Protein AF-A0A850Y012-F1 (afdb_monomer_lite)

Structure (mmCIF, N/CA/C/O backbone):
data_AF-A0A850Y012-F1
#
_entry.id   AF-A0A850Y012-F1
#
loop_
_atom_site.group_PDB
_atom_site.id
_atom_site.type_symbol
_atom_site.label_atom_id
_atom_site.label_alt_id
_atom_site.label_comp_id
_atom_site.label_asym_id
_atom_site.label_entity_id
_atom_site.label_seq_id
_atom_site.pdbx_PDB_ins_code
_atom_site.Cartn_x
_atom_site.Cartn_y
_atom_site.Cartn_z
_atom_site.occupancy
_atom_site.B_iso_or_equiv
_atom_site.auth_seq_id
_atom_site.auth_comp_id
_atom_site.auth_asym_id
_atom_site.auth_atom_id
_atom_site.pdbx_PDB_model_num
ATOM 1 N N . SER A 1 1 ? -10.240 10.586 17.309 1.00 39.31 1 SER A N 1
ATOM 2 C CA . SER A 1 1 ? -9.823 9.737 16.176 1.00 39.31 1 SER A CA 1
ATOM 3 C C . SER A 1 1 ? -9.635 8.333 16.713 1.00 39.31 1 SER A C 1
ATOM 5 O O . SER A 1 1 ? -8.788 8.156 17.575 1.00 39.31 1 SER A O 1
ATOM 7 N N . LEU A 1 2 ? -10.478 7.369 16.339 1.00 24.95 2 LEU A N 1
ATOM 8 C CA . LEU A 1 2 ? -10.319 5.978 16.777 1.00 24.95 2 LEU A CA 1
ATOM 9 C C . LEU A 1 2 ? -9.187 5.347 15.963 1.00 24.95 2 LEU A C 1
ATOM 11 O O . LEU A 1 2 ? -9.367 5.037 14.788 1.00 24.95 2 LEU A O 1
ATOM 15 N N . THR A 1 3 ? -8.017 5.191 16.575 1.00 37.41 3 THR A N 1
ATOM 16 C CA . THR A 1 3 ? -6.927 4.392 16.014 1.00 37.41 3 THR A CA 1
ATOM 17 C C . THR A 1 3 ? -7.358 2.931 16.097 1.00 37.41 3 THR A C 1
ATOM 19 O O . THR A 1 3 ? -7.242 2.303 17.147 1.00 37.41 3 THR A O 1
ATOM 22 N N . LEU A 1 4 ? -7.937 2.397 15.018 1.00 43.34 4 LEU A N 1
ATOM 23 C CA . LEU A 1 4 ? -8.111 0.952 14.869 1.00 43.34 4 LEU A CA 1
ATOM 24 C C . LEU A 1 4 ? -6.747 0.297 15.127 1.00 43.34 4 LEU A C 1
ATOM 26 O O . LEU A 1 4 ? -5.753 0.702 14.525 1.00 43.34 4 LEU A O 1
ATOM 30 N N . SER A 1 5 ? -6.684 -0.702 16.012 1.00 48.25 5 SER A N 1
ATOM 31 C CA . SER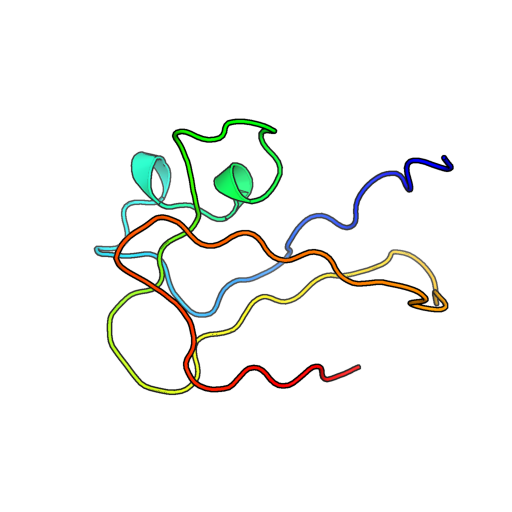 A 1 5 ? -5.508 -1.572 16.097 1.00 48.25 5 SER A CA 1
ATOM 32 C C . SER A 1 5 ? -5.271 -2.142 14.692 1.00 48.25 5 SER A C 1
ATOM 34 O O . SER A 1 5 ? -6.169 -2.817 14.174 1.00 48.25 5 SER A O 1
ATOM 36 N N . PRO A 1 6 ? -4.157 -1.820 14.018 1.00 52.12 6 PRO A N 1
ATOM 37 C CA . PRO A 1 6 ? -4.151 -1.850 12.568 1.00 52.12 6 PRO A CA 1
ATOM 38 C C . PRO A 1 6 ? -4.122 -3.295 12.081 1.00 52.12 6 PRO A C 1
ATOM 40 O O . PRO A 1 6 ? -3.310 -4.106 12.535 1.00 52.12 6 PRO A O 1
ATOM 43 N N . SER A 1 7 ? -5.004 -3.607 11.132 1.00 58.06 7 SER A N 1
ATOM 44 C CA . SER A 1 7 ? -4.833 -4.728 10.212 1.00 58.06 7 SER A CA 1
ATOM 45 C C . SER A 1 7 ? -3.377 -4.764 9.761 1.00 58.06 7 SER A C 1
ATOM 47 O O . SER A 1 7 ? -2.898 -3.822 9.126 1.00 58.06 7 SER A O 1
ATOM 49 N N . ARG A 1 8 ? -2.640 -5.818 10.112 1.00 62.41 8 ARG A N 1
ATOM 50 C CA . ARG A 1 8 ? -1.276 -5.972 9.606 1.00 62.41 8 ARG A CA 1
ATOM 51 C C . ARG A 1 8 ? -1.367 -6.400 8.142 1.00 62.41 8 ARG A C 1
ATOM 53 O O . ARG A 1 8 ? -2.145 -7.308 7.846 1.00 62.41 8 ARG A O 1
ATOM 60 N N . PRO A 1 9 ? -0.569 -5.819 7.231 1.00 64.44 9 PRO A N 1
ATOM 61 C CA . PRO A 1 9 ? -0.526 -6.267 5.849 1.00 64.44 9 PRO A CA 1
ATOM 62 C C . PRO A 1 9 ? -0.055 -7.719 5.851 1.00 64.44 9 PRO A C 1
ATOM 64 O O . PRO A 1 9 ? 1.099 -8.031 6.179 1.00 64.44 9 PRO A O 1
ATOM 67 N N . ARG A 1 10 ? -0.967 -8.644 5.538 1.00 76.12 10 ARG A N 1
ATOM 68 C CA . ARG A 1 10 ? -0.656 -10.075 5.580 1.00 76.12 10 ARG A CA 1
ATOM 69 C C . ARG A 1 10 ? 0.224 -10.435 4.409 1.00 76.12 10 ARG A C 1
ATOM 71 O O . ARG A 1 10 ? 1.203 -11.160 4.593 1.00 76.12 10 ARG A O 1
ATOM 78 N N . ARG A 1 11 ? -0.051 -9.891 3.226 1.00 91.75 11 ARG A N 1
ATOM 79 C CA . ARG A 1 11 ? 0.676 -10.221 2.001 1.00 91.75 11 ARG A CA 1
ATOM 80 C C . ARG A 1 11 ? 0.823 -9.004 1.100 1.00 91.75 11 ARG A C 1
ATOM 82 O O . ARG A 1 11 ? -0.014 -8.111 1.095 1.00 91.75 11 ARG A O 1
ATOM 89 N N . VAL A 1 12 ? 1.919 -9.016 0.363 1.00 95.44 12 VAL A N 1
ATOM 90 C CA . VAL A 1 12 ? 2.186 -8.128 -0.762 1.00 95.44 12 VAL A CA 1
ATOM 91 C C . VAL A 1 12 ? 2.531 -9.007 -1.953 1.00 95.44 12 VAL A C 1
ATOM 93 O O . VAL A 1 12 ? 3.041 -10.116 -1.757 1.00 95.44 12 VAL A O 1
ATOM 96 N N . SER A 1 13 ? 2.244 -8.538 -3.160 1.00 96.44 13 SER A N 1
ATOM 97 C CA . SER A 1 13 ? 2.545 -9.258 -4.402 1.00 96.44 13 SER A CA 1
ATOM 98 C C . SER A 1 13 ? 4.038 -9.544 -4.574 1.00 96.44 13 SER A C 1
ATOM 100 O O . SER A 1 13 ? 4.415 -10.647 -4.966 1.00 96.44 13 SER A O 1
ATOM 102 N N . SER A 1 14 ? 4.885 -8.559 -4.270 1.00 97.00 14 SER A N 1
ATOM 103 C CA . SER A 1 14 ? 6.342 -8.616 -4.415 1.00 97.00 14 SER A CA 1
ATOM 104 C C . SER A 1 14 ? 7.032 -7.611 -3.484 1.00 97.00 14 SER A C 1
ATOM 106 O O . SER A 1 14 ? 6.377 -6.800 -2.825 1.00 97.00 14 SER A O 1
ATOM 108 N N . VAL A 1 15 ? 8.360 -7.679 -3.405 1.00 97.06 15 VAL A N 1
ATOM 109 C CA . VAL A 1 15 ? 9.207 -6.690 -2.728 1.00 97.06 15 VAL A CA 1
ATOM 110 C C . VAL A 1 15 ? 10.379 -6.408 -3.651 1.00 97.06 15 VAL A C 1
ATOM 112 O O . VAL A 1 15 ? 11.035 -7.365 -4.060 1.00 97.06 15 VAL A O 1
ATOM 115 N N . LEU A 1 16 ? 10.641 -5.132 -3.937 1.00 96.62 16 LEU A N 1
ATOM 116 C CA . LEU A 1 16 ? 11.692 -4.698 -4.854 1.00 96.62 16 LEU A CA 1
ATOM 117 C C . LEU A 1 16 ? 13.022 -5.409 -4.558 1.00 96.62 16 LEU A C 1
ATOM 119 O O . LEU A 1 16 ? 13.509 -5.379 -3.425 1.00 96.62 16 LEU A O 1
ATOM 123 N N . ASN A 1 17 ? 13.600 -6.069 -5.564 1.00 97.56 17 ASN A N 1
ATOM 124 C CA . ASN A 1 17 ? 14.858 -6.825 -5.467 1.00 97.56 17 ASN A CA 1
ATOM 125 C C . ASN A 1 17 ? 14.870 -7.919 -4.382 1.00 97.56 17 ASN A C 1
ATOM 127 O O . ASN A 1 17 ? 15.934 -8.389 -3.977 1.00 97.56 17 ASN A O 1
ATOM 131 N N . ARG A 1 18 ? 13.696 -8.332 -3.890 1.00 97.12 18 ARG A N 1
ATOM 132 C CA . ARG A 1 18 ? 13.526 -9.203 -2.715 1.00 97.12 18 ARG A CA 1
ATOM 133 C C . ARG A 1 18 ? 14.152 -8.634 -1.431 1.00 97.12 18 ARG A C 1
ATOM 135 O O . ARG A 1 18 ? 14.313 -9.375 -0.458 1.00 97.12 18 ARG A O 1
ATOM 142 N N . ASP A 1 19 ? 14.460 -7.336 -1.384 1.00 98.12 19 ASP A N 1
ATOM 143 C CA . ASP A 1 19 ? 15.043 -6.694 -0.206 1.00 98.12 19 ASP A CA 1
ATOM 144 C C . ASP A 1 19 ? 13.958 -6.341 0.819 1.00 98.12 19 ASP A C 1
ATOM 146 O O . ASP A 1 19 ? 13.437 -5.228 0.910 1.00 98.12 19 ASP A O 1
ATOM 150 N N . VAL A 1 20 ? 13.618 -7.332 1.639 1.00 96.50 20 VAL A N 1
ATOM 151 C CA . VAL A 1 20 ? 12.638 -7.188 2.724 1.00 96.50 20 VAL A CA 1
ATOM 152 C C . VAL A 1 20 ? 13.124 -6.235 3.821 1.00 96.50 20 VAL A C 1
ATOM 154 O O . VAL A 1 20 ? 12.302 -5.698 4.569 1.00 96.50 20 VAL A O 1
ATOM 157 N N . LYS A 1 21 ? 14.440 -6.019 3.953 1.00 96.25 21 LYS A N 1
ATOM 158 C CA . LYS A 1 21 ? 14.976 -5.147 5.002 1.00 96.25 21 LYS A CA 1
ATOM 159 C C . LYS A 1 21 ? 14.702 -3.685 4.692 1.00 96.25 21 LYS A C 1
ATOM 161 O O . LYS A 1 21 ? 14.337 -2.984 5.636 1.00 96.25 21 LYS A O 1
ATOM 166 N N . GLN A 1 22 ? 14.867 -3.293 3.428 1.00 96.12 22 GLN A N 1
ATOM 167 C CA . GLN A 1 22 ? 14.745 -1.914 2.959 1.00 96.12 22 GLN A CA 1
ATOM 168 C C . GLN A 1 22 ? 13.361 -1.583 2.382 1.00 96.12 22 GLN A C 1
ATOM 170 O O . GLN A 1 22 ? 12.886 -0.466 2.550 1.00 96.12 22 GLN A O 1
ATOM 175 N N . PHE A 1 23 ? 12.695 -2.541 1.726 1.00 96.31 23 PHE A N 1
ATOM 176 C CA . PHE A 1 23 ? 11.449 -2.295 0.981 1.00 96.31 23 PHE A CA 1
ATOM 177 C C . PHE A 1 23 ? 10.274 -3.156 1.450 1.00 96.31 23 PHE A C 1
ATOM 179 O O . PHE A 1 23 ? 9.242 -3.235 0.785 1.00 96.31 23 PHE A O 1
ATOM 186 N N . GLY A 1 24 ? 10.413 -3.853 2.578 1.00 95.44 24 GLY A N 1
ATOM 187 C CA . GLY A 1 24 ? 9.391 -4.766 3.077 1.00 95.44 24 GLY A CA 1
ATOM 188 C C . GLY A 1 24 ? 8.111 -4.066 3.548 1.00 95.44 24 GLY A C 1
ATOM 189 O O . GLY A 1 24 ? 8.132 -2.958 4.073 1.00 95.44 24 GLY A O 1
ATOM 190 N N . LYS A 1 25 ? 6.985 -4.786 3.482 1.00 93.50 25 LYS A N 1
ATOM 191 C CA . LYS A 1 25 ? 5.640 -4.331 3.903 1.00 93.50 25 LYS A CA 1
ATOM 192 C C . LYS A 1 25 ? 5.525 -3.771 5.330 1.00 93.50 25 LYS A C 1
ATOM 194 O O . LYS A 1 25 ? 4.545 -3.102 5.637 1.00 93.50 25 LYS A O 1
ATOM 199 N N . LYS A 1 26 ? 6.501 -4.040 6.211 1.00 91.56 26 LYS A N 1
ATOM 200 C CA . LYS A 1 26 ? 6.572 -3.423 7.551 1.00 91.56 26 LYS A CA 1
ATOM 201 C C . LYS A 1 26 ? 6.607 -1.891 7.461 1.00 91.56 26 LYS A C 1
ATOM 203 O O . LYS A 1 26 ? 6.030 -1.233 8.315 1.00 91.56 26 LYS A O 1
ATOM 208 N N . HIS A 1 27 ? 7.200 -1.362 6.391 1.00 92.38 27 HIS A N 1
ATOM 209 C CA . HIS A 1 27 ? 7.367 0.066 6.151 1.00 92.38 27 HIS A CA 1
ATOM 210 C C . HIS A 1 27 ? 6.080 0.788 5.732 1.00 92.38 27 HIS A C 1
ATOM 212 O O . HIS A 1 27 ? 6.079 1.993 5.572 1.00 92.38 27 HIS A O 1
ATOM 218 N N . MET A 1 28 ? 4.961 0.078 5.555 1.00 90.69 28 MET A N 1
ATOM 219 C CA . MET A 1 28 ? 3.655 0.724 5.366 1.00 90.69 28 MET A CA 1
ATOM 220 C C . MET A 1 28 ? 3.042 1.218 6.689 1.00 90.69 28 MET A C 1
ATOM 222 O O . MET A 1 28 ? 2.086 1.985 6.669 1.00 90.69 28 MET A O 1
ATOM 226 N N . PHE A 1 29 ? 3.530 0.720 7.833 1.00 87.06 29 PHE A N 1
ATOM 227 C CA . PHE A 1 29 ? 2.918 0.923 9.154 1.00 87.06 29 PHE A CA 1
ATOM 228 C C . PHE A 1 29 ? 3.946 1.275 10.239 1.00 87.06 29 PHE A C 1
ATOM 230 O O . PHE A 1 29 ? 3.629 1.201 11.425 1.00 87.06 29 PHE A O 1
ATOM 237 N N . ASP A 1 30 ? 5.177 1.626 9.865 1.00 87.88 30 ASP A N 1
ATOM 238 C CA . ASP A 1 30 ? 6.240 2.001 10.806 1.00 87.88 30 ASP A CA 1
ATOM 239 C C . ASP A 1 30 ? 6.241 3.499 11.153 1.00 87.88 30 ASP A C 1
ATOM 241 O O . ASP A 1 30 ? 7.098 3.946 11.911 1.00 87.88 30 ASP A O 1
ATOM 245 N N . THR A 1 31 ? 5.254 4.258 10.658 1.00 85.75 31 THR A N 1
ATOM 246 C CA . THR A 1 31 ? 5.045 5.701 10.908 1.00 85.75 31 THR A CA 1
ATOM 247 C C . THR A 1 31 ? 6.182 6.612 10.442 1.00 85.75 31 THR A C 1
ATOM 249 O O . THR A 1 31 ? 6.204 7.789 10.787 1.00 85.75 31 THR A O 1
ATOM 252 N N . SER A 1 32 ? 7.111 6.084 9.650 1.00 89.44 32 SER A N 1
ATOM 253 C CA . SER A 1 32 ? 8.249 6.825 9.125 1.00 89.44 32 SER A CA 1
ATOM 254 C C . SER A 1 32 ? 7.938 7.339 7.720 1.00 89.44 32 SER A C 1
ATOM 256 O O . SER A 1 32 ? 7.510 6.586 6.851 1.00 89.44 32 SER A O 1
ATOM 258 N N . GLU A 1 33 ? 8.170 8.630 7.483 1.00 88.44 33 GLU A N 1
ATOM 259 C CA . GLU A 1 33 ? 8.040 9.240 6.149 1.00 88.44 33 GLU A CA 1
ATOM 260 C C . GLU A 1 33 ? 9.229 8.898 5.232 1.00 88.44 33 GLU A C 1
ATOM 262 O O . GLU A 1 33 ? 9.175 9.118 4.022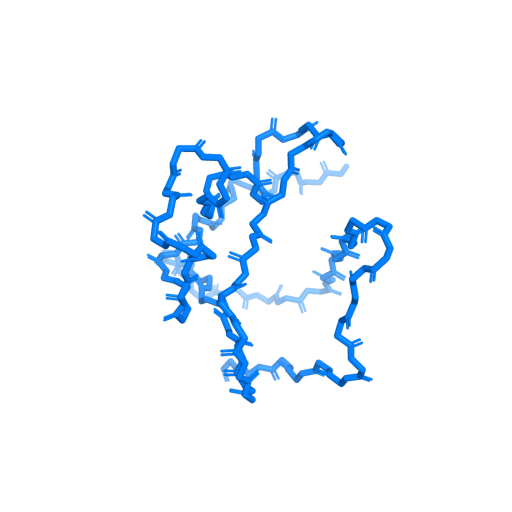 1.00 88.44 33 GLU A O 1
ATOM 267 N N . GLU A 1 34 ? 10.303 8.340 5.798 1.00 90.06 34 GLU A N 1
ATOM 268 C CA . GLU A 1 34 ? 11.536 7.992 5.083 1.00 90.06 34 GLU A CA 1
ATOM 269 C C . GLU A 1 34 ? 11.523 6.567 4.517 1.00 90.06 34 GLU A C 1
ATOM 271 O O . GLU A 1 34 ? 12.376 6.199 3.707 1.00 90.06 34 GLU A O 1
ATOM 276 N N . THR A 1 35 ? 10.569 5.743 4.945 1.00 91.81 35 THR A N 1
ATOM 277 C CA . THR A 1 35 ? 10.483 4.330 4.582 1.00 91.81 35 THR A CA 1
ATOM 278 C C . THR A 1 35 ? 9.146 4.031 3.919 1.00 91.81 35 THR A C 1
ATOM 280 O O . THR A 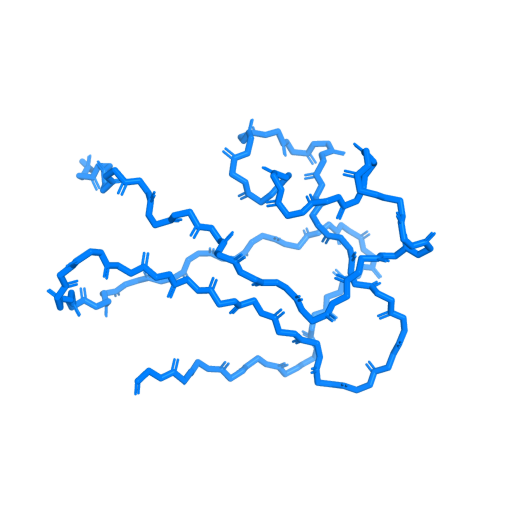1 35 ? 8.114 4.607 4.244 1.00 91.81 35 THR A O 1
ATOM 283 N N . CYS A 1 36 ? 9.147 3.112 2.952 1.00 92.75 36 CYS A N 1
ATOM 284 C CA . CYS A 1 36 ? 7.916 2.616 2.348 1.00 92.75 36 CYS A CA 1
ATOM 285 C C . CYS A 1 36 ? 8.083 1.177 1.844 1.00 92.75 36 CYS A C 1
ATOM 287 O O . CYS A 1 36 ? 9.193 0.645 1.735 1.00 92.75 36 CYS A O 1
ATOM 289 N N . TRP A 1 37 ? 6.964 0.525 1.531 1.00 94.62 37 TRP A N 1
ATOM 290 C CA . TRP A 1 37 ? 7.011 -0.689 0.722 1.00 94.62 37 TRP A CA 1
ATOM 291 C C . TRP A 1 37 ? 7.182 -0.331 -0.751 1.00 94.62 37 TRP A C 1
ATOM 293 O O . TRP A 1 37 ? 6.428 0.484 -1.275 1.00 94.62 37 TRP A O 1
ATOM 303 N N . ASN A 1 38 ? 8.106 -1.018 -1.422 1.00 95.62 38 ASN A N 1
ATOM 304 C CA . ASN A 1 38 ? 8.225 -0.983 -2.875 1.00 95.62 38 ASN A CA 1
ATOM 305 C C . ASN A 1 38 ? 7.989 -2.381 -3.442 1.00 95.62 38 ASN A C 1
ATOM 307 O O . ASN A 1 38 ? 8.585 -3.359 -2.982 1.00 95.62 38 ASN A O 1
ATOM 311 N N . SER A 1 39 ? 7.144 -2.471 -4.463 1.00 95.44 39 SER A N 1
ATOM 312 C CA . SER A 1 39 ? 7.007 -3.674 -5.278 1.00 95.44 39 SER A CA 1
ATOM 313 C C . SER A 1 39 ? 8.151 -3.787 -6.288 1.00 95.44 39 SER A C 1
ATOM 315 O O . SER A 1 39 ? 8.782 -2.792 -6.644 1.00 95.44 39 SER A O 1
ATOM 317 N N . ASP A 1 40 ? 8.364 -4.984 -6.828 1.00 95.56 40 ASP A N 1
ATOM 318 C CA . ASP A 1 40 ? 9.087 -5.134 -8.091 1.00 95.56 40 ASP A CA 1
ATOM 319 C C . ASP A 1 40 ? 8.304 -4.496 -9.255 1.00 95.56 40 ASP A C 1
ATOM 321 O O . ASP A 1 40 ? 7.127 -4.126 -9.139 1.00 95.56 40 ASP A O 1
ATOM 325 N N . GLN A 1 41 ? 8.971 -4.377 -10.403 1.00 91.31 41 GLN A N 1
ATOM 326 C CA . GLN A 1 41 ? 8.333 -3.960 -11.647 1.00 91.31 41 GLN A CA 1
ATOM 327 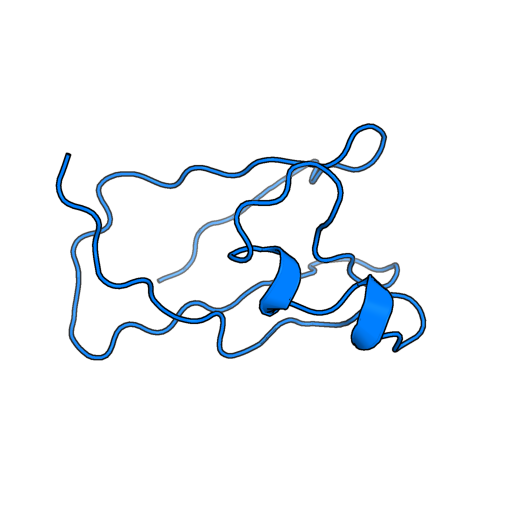C C . GLN A 1 41 ? 7.297 -4.992 -12.115 1.00 91.31 41 GLN A C 1
ATOM 329 O O . GLN A 1 41 ? 7.440 -6.196 -11.902 1.00 91.31 41 GLN A O 1
ATOM 334 N N . GLY A 1 42 ? 6.267 -4.515 -12.808 1.00 88.56 42 GLY A N 1
ATOM 335 C CA . GLY A 1 42 ? 5.217 -5.348 -13.386 1.00 88.56 42 GLY A CA 1
ATOM 336 C C . GLY A 1 42 ? 3.835 -4.735 -13.200 1.00 88.56 42 GLY A C 1
ATOM 337 O O . GLY A 1 42 ? 3.656 -3.752 -12.482 1.00 88.56 42 GLY A O 1
ATOM 338 N N . THR A 1 43 ? 2.840 -5.317 -13.858 1.00 85.62 43 THR A N 1
ATOM 339 C CA . THR A 1 43 ? 1.444 -4.884 -13.744 1.00 85.62 43 THR A CA 1
ATOM 340 C C . THR A 1 43 ? 0.787 -5.466 -12.493 1.00 85.62 43 THR A C 1
ATOM 342 O O . THR A 1 43 ? 1.134 -6.564 -12.065 1.00 85.62 43 THR A O 1
ATOM 345 N N . S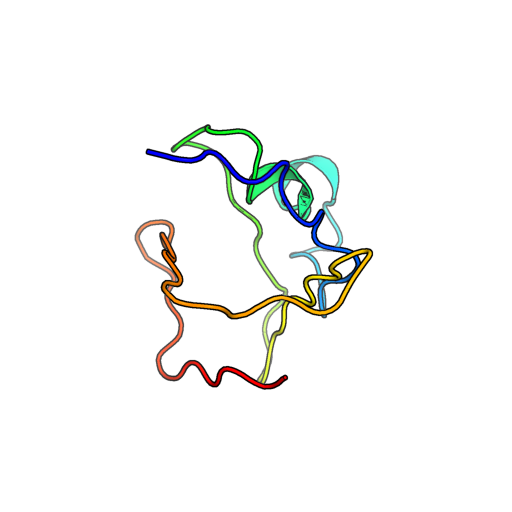ER A 1 44 ? -0.199 -4.752 -11.944 1.00 88.94 44 SER A N 1
ATOM 346 C CA . SER A 1 44 ? -1.098 -5.259 -10.893 1.00 88.94 44 SER A CA 1
ATOM 347 C C . SER A 1 44 ? -0.398 -5.698 -9.600 1.00 88.94 44 SER A C 1
ATOM 349 O O . SER A 1 44 ? -0.594 -6.810 -9.110 1.00 88.94 44 SER A O 1
ATOM 351 N N . GLN A 1 45 ? 0.422 -4.815 -9.031 1.00 94.25 45 GLN A N 1
ATOM 352 C CA . GLN A 1 45 ? 0.988 -5.015 -7.695 1.00 94.25 45 GLN A CA 1
ATOM 353 C C . GLN A 1 45 ? -0.076 -4.728 -6.630 1.00 94.25 45 GLN A C 1
ATOM 355 O O . GLN A 1 45 ? -0.873 -3.802 -6.781 1.00 94.25 45 GLN A O 1
ATOM 360 N N . TRP A 1 46 ? -0.105 -5.530 -5.568 1.00 93.88 46 TRP A N 1
ATOM 361 C CA . TRP A 1 46 ? -1.201 -5.519 -4.602 1.00 93.88 46 TRP A CA 1
ATOM 362 C C . TRP A 1 46 ? -0.719 -5.699 -3.164 1.00 93.88 46 TRP A C 1
ATOM 364 O O . TRP A 1 46 ? 0.338 -6.277 -2.891 1.00 93.88 46 TRP A O 1
ATOM 374 N N . VAL A 1 47 ? -1.549 -5.220 -2.240 1.00 93.19 47 VAL A N 1
ATOM 375 C CA . VAL A 1 47 ? -1.402 -5.365 -0.790 1.00 93.19 47 VAL A CA 1
ATOM 376 C C . VAL A 1 47 ? -2.705 -5.939 -0.252 1.00 93.19 47 VAL A C 1
ATOM 378 O O . VAL A 1 47 ? -3.775 -5.430 -0.572 1.00 93.19 47 VAL A O 1
ATOM 381 N N . THR A 1 48 ? -2.627 -6.978 0.577 1.00 91.81 48 THR A N 1
ATOM 382 C CA . THR A 1 48 ? -3.799 -7.533 1.267 1.00 91.81 48 THR A CA 1
ATOM 383 C C . THR A 1 48 ? -3.756 -7.165 2.741 1.00 91.81 48 THR A C 1
ATOM 385 O O . THR A 1 48 ? -2.784 -7.470 3.448 1.00 91.81 48 THR A O 1
ATOM 388 N N . LEU A 1 49 ? -4.835 -6.535 3.199 1.00 87.94 49 LEU A N 1
ATOM 389 C CA . LEU A 1 49 ? -5.112 -6.280 4.604 1.00 87.94 49 LEU A CA 1
ATOM 390 C C . LEU A 1 49 ? -6.111 -7.319 5.093 1.00 87.94 49 LEU A C 1
ATOM 392 O O . LEU A 1 49 ? -7.129 -7.549 4.450 1.00 87.94 49 LEU A O 1
ATOM 396 N N . ASP A 1 50 ? -5.823 -7.917 6.240 1.00 84.44 50 ASP A N 1
ATOM 397 C CA . ASP A 1 50 ? -6.748 -8.832 6.884 1.00 84.44 50 ASP A CA 1
ATOM 398 C C . ASP A 1 50 ? -7.212 -8.257 8.207 1.00 84.44 50 ASP A C 1
ATOM 400 O O . ASP A 1 50 ? -6.414 -7.807 9.039 1.00 84.44 50 ASP A O 1
ATOM 404 N N . PHE A 1 51 ? -8.523 -8.314 8.389 1.00 84.12 51 PHE A N 1
ATOM 405 C CA . PHE A 1 51 ? -9.184 -7.923 9.614 1.00 84.12 51 PHE A CA 1
ATOM 406 C C . PHE A 1 51 ? -9.617 -9.194 10.345 1.00 84.12 51 PHE A C 1
ATOM 408 O O . PHE A 1 51 ? -10.176 -10.094 9.720 1.00 84.12 51 PHE A O 1
ATOM 415 N N . PRO A 1 52 ? -9.373 -9.300 11.663 1.00 82.94 52 PRO A N 1
ATOM 416 C CA . PRO A 1 52 ? -9.757 -10.486 12.428 1.00 82.94 52 PRO A CA 1
ATOM 417 C C . PRO A 1 52 ? -11.278 -10.694 12.474 1.00 82.94 52 PRO A C 1
ATOM 419 O O . PRO A 1 52 ? -11.733 -11.790 12.770 1.00 82.94 52 PRO A O 1
ATOM 422 N N . ASN A 1 53 ? -12.050 -9.645 12.182 1.00 87.00 53 ASN A N 1
ATOM 423 C CA . ASN A 1 53 ? -13.504 -9.655 12.096 1.00 87.00 53 ASN A CA 1
ATOM 424 C C . ASN A 1 53 ? -13.942 -8.813 10.890 1.00 87.00 53 ASN A C 1
ATOM 426 O O . ASN A 1 53 ? -13.172 -7.978 10.412 1.00 87.00 53 ASN A O 1
ATOM 430 N N . THR A 1 54 ? -15.187 -8.975 10.439 1.00 88.25 54 THR A N 1
ATOM 431 C CA . THR A 1 54 ? -15.779 -8.098 9.420 1.00 88.25 54 THR A CA 1
ATOM 432 C C . THR A 1 54 ? -15.759 -6.645 9.891 1.00 88.25 54 THR A C 1
ATOM 434 O O . THR A 1 54 ? -16.195 -6.332 10.999 1.00 88.25 54 THR A O 1
ATOM 437 N N . VAL A 1 55 ? -15.276 -5.749 9.032 1.00 87.19 55 VAL A N 1
ATOM 438 C CA . VAL A 1 55 ? -15.210 -4.3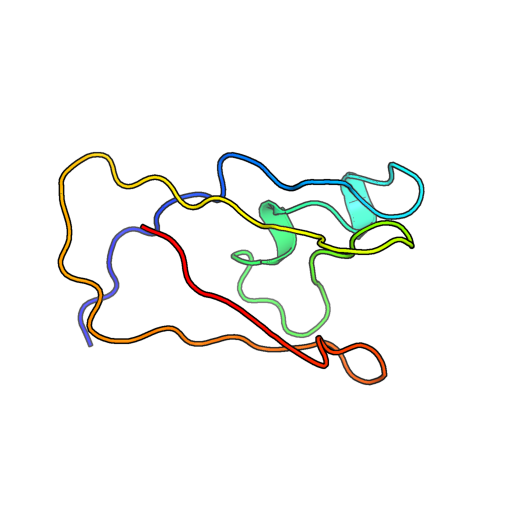09 9.298 1.00 87.19 55 VAL A CA 1
ATOM 439 C C . VAL A 1 55 ? -15.945 -3.530 8.216 1.00 87.19 55 VAL A C 1
ATOM 441 O O . VAL A 1 55 ? -16.016 -3.953 7.065 1.00 87.19 55 VAL A O 1
ATOM 444 N N . LYS A 1 56 ? -16.455 -2.350 8.574 1.00 89.69 56 LYS A N 1
ATOM 445 C CA . LYS A 1 56 ? -16.913 -1.354 7.605 1.00 89.69 56 LYS A CA 1
ATOM 446 C C . LYS A 1 56 ? -15.774 -0.377 7.335 1.00 89.69 56 LYS A C 1
ATOM 448 O O . LYS A 1 56 ? -15.428 0.416 8.208 1.00 89.69 56 LYS A O 1
ATOM 453 N N . VAL A 1 57 ? -15.212 -0.413 6.131 1.00 87.38 57 VAL A N 1
ATOM 454 C CA . VAL A 1 57 ? -14.186 0.550 5.713 1.00 87.38 57 VAL A CA 1
ATOM 455 C C . VAL A 1 57 ? -14.868 1.875 5.377 1.00 87.38 57 VAL A C 1
ATOM 457 O O . VAL A 1 57 ? -15.613 1.968 4.407 1.00 87.38 57 VAL A O 1
ATOM 460 N N . SER A 1 58 ? -14.651 2.902 6.200 1.00 90.06 58 SER A N 1
ATOM 461 C CA . SER A 1 58 ? -15.177 4.253 5.957 1.00 90.06 58 SER A CA 1
ATOM 462 C C . SER A 1 58 ? -14.183 5.163 5.243 1.00 90.06 58 SER A C 1
ATOM 464 O O . SER A 1 58 ? -14.582 6.161 4.651 1.00 90.06 58 SER A O 1
ATOM 466 N N . GLN A 1 59 ? -12.888 4.859 5.344 1.00 89.31 59 GLN A N 1
ATOM 467 C CA . GLN A 1 59 ? -11.823 5.689 4.805 1.00 89.31 59 GLN A CA 1
ATOM 468 C C . GLN A 1 59 ? -10.557 4.859 4.578 1.00 89.31 59 GLN A C 1
ATOM 470 O O . GLN A 1 59 ? -10.237 3.986 5.384 1.00 89.31 59 GLN A O 1
ATOM 475 N N . LEU A 1 60 ? -9.831 5.170 3.504 1.00 86.06 60 LEU A N 1
ATOM 476 C CA . LEU A 1 60 ? -8.510 4.628 3.204 1.00 86.06 60 LEU A CA 1
ATOM 477 C C . LEU A 1 60 ? -7.567 5.794 2.901 1.00 86.06 60 LEU A C 1
ATOM 479 O O . LEU A 1 60 ? -7.867 6.622 2.043 1.00 86.06 60 LEU A O 1
ATOM 483 N N . HIS A 1 61 ? -6.454 5.879 3.628 1.00 88.00 61 HIS A N 1
ATOM 484 C CA . HIS A 1 61 ? -5.398 6.867 3.394 1.00 88.00 61 HIS A CA 1
ATOM 485 C C . HIS A 1 61 ? -4.191 6.151 2.804 1.00 88.00 61 HIS A C 1
ATOM 487 O O . HIS A 1 61 ? -3.719 5.174 3.380 1.00 88.00 61 HIS A O 1
ATOM 493 N N . ILE A 1 62 ? -3.708 6.627 1.658 1.00 86.81 62 ILE A N 1
ATOM 494 C CA . ILE A 1 62 ? -2.537 6.073 0.974 1.00 86.81 62 ILE A CA 1
ATOM 495 C C . ILE A 1 62 ? -1.550 7.211 0.758 1.00 86.81 62 ILE A C 1
ATOM 497 O O . ILE A 1 62 ? -1.889 8.209 0.124 1.00 86.81 62 ILE A O 1
ATOM 501 N N . GLN A 1 63 ? -0.334 7.036 1.265 1.00 88.12 63 GLN A N 1
ATOM 502 C CA . GLN A 1 63 ? 0.782 7.936 1.013 1.00 88.12 63 GLN A CA 1
ATOM 503 C C . GLN A 1 63 ? 1.772 7.244 0.078 1.00 88.12 63 GLN A C 1
ATOM 505 O O . GLN A 1 63 ? 2.191 6.116 0.328 1.00 88.12 63 GLN A O 1
ATOM 510 N N . PHE A 1 64 ? 2.148 7.932 -0.996 1.00 86.25 64 PHE A N 1
ATOM 511 C CA . PHE A 1 64 ? 3.178 7.473 -1.924 1.00 86.25 64 PHE A CA 1
ATOM 512 C C . PHE A 1 64 ? 4.512 8.158 -1.620 1.00 86.25 64 PHE A C 1
ATOM 514 O O . PHE A 1 64 ? 4.530 9.330 -1.232 1.00 86.25 64 PHE A O 1
ATOM 521 N N . GLN A 1 65 ? 5.623 7.450 -1.836 1.00 83.50 65 GLN A N 1
ATOM 522 C CA . GLN A 1 65 ? 6.947 8.067 -1.859 1.00 83.50 65 GLN A CA 1
ATOM 523 C C . GLN A 1 65 ? 7.109 8.865 -3.164 1.00 83.50 65 GLN A C 1
ATOM 525 O O . GLN A 1 65 ? 6.675 8.433 -4.234 1.00 83.50 65 GLN A O 1
ATOM 530 N N . GLY A 1 66 ? 7.730 10.044 -3.087 1.00 82.25 66 GLY A N 1
ATOM 531 C CA . GLY A 1 66 ? 7.963 10.893 -4.257 1.00 82.25 66 GLY A CA 1
ATOM 532 C C . GLY A 1 66 ? 8.642 10.140 -5.409 1.00 82.25 66 GLY A C 1
ATOM 533 O O . GLY A 1 66 ? 9.599 9.398 -5.199 1.00 82.25 66 GLY A O 1
ATOM 534 N N . GLY A 1 67 ? 8.137 10.330 -6.632 1.00 82.50 67 GLY A N 1
ATOM 535 C CA . GLY A 1 67 ? 8.662 9.698 -7.850 1.00 82.50 67 GLY A CA 1
ATOM 536 C C . GLY A 1 67 ? 8.004 8.369 -8.236 1.00 82.50 67 GLY A C 1
ATOM 537 O O . GLY A 1 67 ? 8.137 7.957 -9.387 1.00 82.50 67 GLY A O 1
ATOM 538 N N . PHE A 1 68 ? 7.238 7.739 -7.339 1.00 80.50 68 PHE A N 1
ATOM 539 C CA . PHE A 1 68 ? 6.549 6.477 -7.615 1.00 80.50 68 PHE A CA 1
ATOM 540 C C . PHE A 1 68 ? 5.114 6.512 -7.090 1.00 80.50 68 PHE A C 1
ATOM 542 O O . PHE A 1 68 ? 4.878 6.613 -5.892 1.00 80.50 68 PHE A O 1
ATOM 549 N N . SER A 1 69 ? 4.132 6.393 -7.983 1.00 84.31 69 SER A N 1
ATOM 550 C CA . SER A 1 69 ? 2.724 6.276 -7.600 1.00 84.31 69 SER A CA 1
ATOM 551 C C . SER A 1 69 ? 1.966 5.333 -8.524 1.00 84.31 69 SER A C 1
ATOM 553 O O . SER A 1 69 ? 2.333 5.122 -9.685 1.00 84.31 69 SER A O 1
ATOM 555 N N . SER A 1 70 ? 0.882 4.749 -8.010 1.00 82.25 70 SER A N 1
ATOM 556 C CA . SER A 1 70 ? -0.047 4.006 -8.856 1.00 82.25 70 SER A CA 1
ATOM 557 C C . SER A 1 70 ? -0.783 4.974 -9.780 1.00 82.25 70 SER A C 1
ATOM 559 O O . SER A 1 70 ? -1.328 5.973 -9.313 1.00 82.25 70 SER A O 1
ATOM 561 N N . ARG A 1 71 ? -0.886 4.644 -11.071 1.00 84.50 71 ARG A N 1
ATOM 562 C CA . ARG A 1 71 ? -1.776 5.376 -11.991 1.00 84.50 71 ARG A CA 1
ATOM 563 C C . ARG A 1 71 ? -3.249 5.041 -11.766 1.00 84.50 71 ARG A C 1
ATOM 565 O O . ARG A 1 71 ? -4.105 5.899 -11.932 1.00 84.50 71 ARG A O 1
ATOM 572 N N . LEU A 1 72 ? -3.523 3.790 -11.406 1.00 88.00 72 LEU A N 1
ATOM 573 C CA . LEU A 1 72 ? -4.848 3.270 -11.100 1.00 88.00 72 LEU A CA 1
ATOM 574 C C . LEU A 1 72 ? -4.744 2.403 -9.848 1.00 88.00 72 LEU A C 1
ATOM 576 O O . LEU A 1 72 ? -3.836 1.578 -9.744 1.00 88.00 72 LEU A O 1
ATOM 580 N N . CYS A 1 73 ? -5.674 2.598 -8.922 1.00 87.81 73 CYS A N 1
ATOM 581 C CA . CYS A 1 73 ? -5.813 1.791 -7.721 1.00 87.81 73 CYS A CA 1
ATOM 582 C C . CYS A 1 73 ? -7.259 1.297 -7.645 1.00 87.81 73 CYS A C 1
ATOM 584 O O . CYS A 1 73 ? -8.189 2.092 -7.787 1.00 87.81 73 CYS A O 1
ATOM 586 N N . THR A 1 74 ? -7.428 -0.004 -7.425 1.00 90.62 74 THR A N 1
ATOM 587 C CA . THR A 1 74 ? -8.730 -0.641 -7.218 1.00 90.62 74 THR A CA 1
ATOM 588 C C . THR A 1 74 ? -8.765 -1.186 -5.798 1.00 90.62 74 THR A C 1
ATOM 590 O O . THR A 1 74 ? -7.813 -1.830 -5.359 1.00 90.62 74 THR A O 1
ATOM 593 N N . LEU A 1 75 ? -9.857 -0.917 -5.083 1.00 89.00 75 LEU A N 1
ATOM 594 C CA . LEU A 1 75 ? -10.139 -1.527 -3.789 1.00 89.00 75 LEU A CA 1
ATOM 595 C C . LEU A 1 75 ? -11.075 -2.719 -4.003 1.00 89.00 75 LEU A C 1
ATOM 597 O O . LEU A 1 75 ? -12.167 -2.552 -4.541 1.00 89.00 75 LEU A O 1
ATOM 601 N N . GLU A 1 76 ? -10.640 -3.895 -3.562 1.00 88.19 76 GLU A N 1
ATOM 602 C CA . GLU A 1 76 ? -11.399 -5.148 -3.613 1.00 88.19 76 GLU A CA 1
ATOM 603 C C . GLU A 1 76 ? -11.594 -5.664 -2.180 1.00 88.19 76 GLU A C 1
ATOM 605 O O . GLU A 1 76 ? -10.682 -5.541 -1.355 1.00 88.19 76 GLU A O 1
ATOM 610 N N . GLY A 1 77 ? -12.777 -6.199 -1.865 1.00 75.81 77 GLY A N 1
ATOM 611 C CA . GLY A 1 77 ? -13.144 -6.650 -0.520 1.00 75.81 77 GLY A CA 1
ATOM 612 C C . GLY A 1 77 ? -14.314 -7.615 -0.514 1.00 75.81 77 GLY A C 1
ATOM 613 O O . GLY A 1 77 ? -15.113 -7.571 -1.475 1.00 75.81 77 GLY A O 1
#

InterPro domains:
  IPR008979 Galactose-binding-like domain superfamily [SSF49785] (4-75)

pLDDT: mean 84.9, std 14.93, range [24.95, 98.12]

Sequence (77 aa):
SLTLSPSRPRRVSSVLNRDVKQFGKKHMFDTSEETCWNSDQGTSQWVTLDFPNTVKVSQLHIQFQGGFSSRLCTLEG

Secondary structure (DSSP, 8-state):
--------EEEES--GGG-HHHH-GGGGSS--TT----PPSSS---EEE--SS----------PPTT---S------

Foldseek 3Di:
DDPDPFQQFPDKPAAAVNCCPQANSVQQPPPDLVGYHDGHDDPDIDIDGDDPDDDDDPDDDDDDNPPDDDPDDDDDD

Organism: Piaya cayana (NCBI:txid33601)

Radius of gyration: 13.04 Å; chains: 1; bounding box: 32×21×30 Å